Protein AF-A0A967BSB8-F1 (afdb_monomer)

Foldseek 3Di:
DKKWKAAPVQPVVLVVVCVVVLLFQDKDKDAQDWDWDDDPNDIDIDGIIIIDTQAPPVSLVVSVVSCCVRGPDPDIDIDDDDDPDDDPVVVVCRHPVPVPPPD

Solvent-accessible surface area (backbone atoms only — not comparable to full-atom values): 6130 Å² total; per-residue (Å²): 64,38,41,33,55,41,51,60,93,44,50,64,59,54,49,50,52,34,44,79,67,64,33,33,72,49,73,47,77,45,71,85,35,75,49,75,48,78,55,97,92,38,82,47,76,48,71,24,19,40,34,48,35,38,41,39,77,89,30,46,66,64,38,52,53,54,47,59,76,70,45,90,54,97,76,63,56,74,48,79,47,89,77,92,76,74,62,66,71,59,55,49,33,49,68,37,64,81,77,65,79,70,129

Sequence (103 aa):
MVLVTCPEDRSEGIASTLL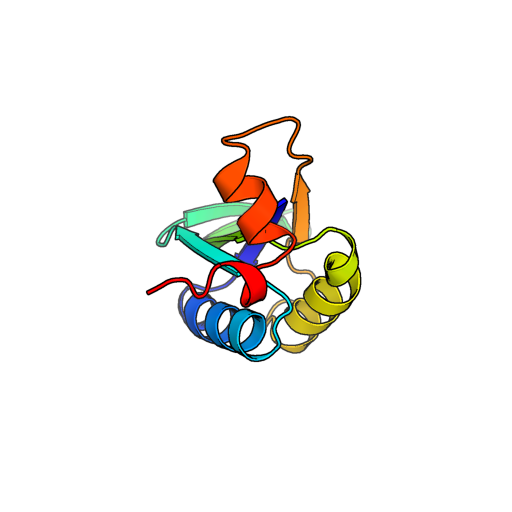ESNLAVCINIISQVKSFYRWQGKVQQDNESLMLIKCPSDNYRALEESVLDMHPYELPEIITVSVAGGLPDYLNWVLHPDKNKSE

Mean predicted aligned error: 3.56 Å

Radius of gyration: 14.95 Å; Cα contacts (8 Å, |Δi|>4): 151; chains: 1; bounding box: 53×22×32 Å

Structure (mmCIF, N/CA/C/O backbone):
data_AF-A0A967BSB8-F1
#
_entry.id   AF-A0A967BSB8-F1
#
loop_
_atom_site.group_PDB
_atom_site.id
_atom_site.type_symbol
_atom_site.label_atom_id
_atom_site.label_alt_id
_atom_site.label_comp_id
_atom_site.label_asym_id
_atom_site.label_entity_id
_atom_site.label_seq_id
_atom_site.pdbx_PDB_ins_code
_atom_site.Cartn_x
_atom_site.Cartn_y
_atom_site.Cartn_z
_atom_site.occupancy
_atom_site.B_iso_or_equiv
_atom_site.auth_seq_id
_atom_site.auth_comp_id
_atom_site.auth_asym_id
_atom_site.auth_atom_id
_atom_site.pdbx_PDB_model_num
ATOM 1 N N . MET A 1 1 ? 0.817 2.281 -8.854 1.00 96.94 1 MET A N 1
ATOM 2 C CA . MET A 1 1 ? 0.988 2.709 -7.447 1.00 96.94 1 MET A CA 1
ATOM 3 C C . MET A 1 1 ? -0.188 2.171 -6.660 1.00 96.94 1 MET A C 1
ATOM 5 O O . MET A 1 1 ? -1.276 2.143 -7.219 1.00 96.94 1 MET A O 1
ATOM 9 N N . VAL A 1 2 ? 0.020 1.740 -5.421 1.00 98.50 2 VAL A N 1
ATOM 10 C CA . VAL A 1 2 ? -1.038 1.245 -4.530 1.00 98.50 2 VAL A CA 1
ATOM 11 C C . VAL A 1 2 ? -1.117 2.164 -3.314 1.00 98.50 2 VAL A C 1
ATOM 13 O O . VAL A 1 2 ? -0.081 2.594 -2.805 1.00 98.50 2 VAL A O 1
ATOM 16 N N . LEU A 1 3 ? -2.330 2.503 -2.894 1.00 98.69 3 LEU A N 1
ATOM 17 C CA . LEU A 1 3 ? -2.623 3.234 -1.668 1.00 98.69 3 LEU A CA 1
ATOM 18 C C . LEU A 1 3 ? -3.237 2.251 -0.676 1.00 98.69 3 LEU A C 1
ATOM 20 O O . LEU A 1 3 ? -4.122 1.485 -1.058 1.00 98.69 3 LEU A O 1
ATOM 24 N N . VAL A 1 4 ? -2.744 2.274 0.559 1.00 98.69 4 VAL A N 1
ATOM 25 C CA . VAL A 1 4 ? -3.275 1.476 1.669 1.00 98.69 4 VAL A CA 1
ATOM 26 C C . VAL A 1 4 ? -3.348 2.358 2.905 1.00 98.69 4 VAL A C 1
ATOM 28 O O . VAL A 1 4 ? -2.340 2.975 3.255 1.00 98.69 4 VAL A O 1
ATOM 31 N N . THR A 1 5 ? -4.499 2.424 3.570 1.00 98.38 5 THR A N 1
ATOM 32 C CA . THR A 1 5 ? -4.574 2.956 4.938 1.00 98.38 5 THR A CA 1
ATOM 33 C C . THR A 1 5 ? -4.493 1.810 5.932 1.00 98.38 5 THR A C 1
ATOM 35 O O . THR A 1 5 ? -4.991 0.720 5.667 1.00 98.38 5 THR A O 1
ATOM 38 N N . CYS A 1 6 ? -3.811 2.035 7.051 1.00 97.88 6 CYS A N 1
ATOM 39 C CA . CYS A 1 6 ? -3.717 1.063 8.135 1.00 97.88 6 CYS A CA 1
ATOM 40 C C . CYS A 1 6 ? -3.495 1.765 9.482 1.00 97.88 6 CYS A C 1
ATOM 42 O O . CYS A 1 6 ? -3.043 2.916 9.500 1.00 97.88 6 CYS A O 1
ATOM 44 N N . PRO A 1 7 ? -3.740 1.092 10.622 1.00 96.94 7 PRO A N 1
ATOM 45 C CA . PRO A 1 7 ? -3.363 1.624 11.927 1.00 96.94 7 PRO A CA 1
ATOM 46 C C . PRO A 1 7 ? -1.877 1.991 11.999 1.00 96.94 7 PRO A C 1
ATOM 48 O O . PRO A 1 7 ? -1.021 1.302 11.437 1.00 96.94 7 PRO A O 1
ATOM 51 N N . GLU A 1 8 ? -1.562 3.077 12.708 1.00 94.75 8 GLU A N 1
ATOM 52 C CA . GLU A 1 8 ? -0.203 3.637 12.752 1.00 94.75 8 GLU A CA 1
ATOM 53 C C . GLU A 1 8 ? 0.849 2.602 13.190 1.00 94.75 8 GLU A C 1
ATOM 55 O O . GLU A 1 8 ? 1.915 2.517 12.577 1.00 94.75 8 GLU A O 1
ATOM 60 N N . ASP A 1 9 ? 0.509 1.752 14.168 1.00 95.56 9 ASP A N 1
ATOM 61 C CA . ASP A 1 9 ? 1.363 0.694 14.728 1.00 95.56 9 ASP A CA 1
ATOM 62 C C . ASP A 1 9 ? 1.633 -0.476 13.763 1.00 95.56 9 ASP A C 1
ATOM 64 O O . ASP A 1 9 ? 2.459 -1.340 14.060 1.00 95.56 9 ASP A O 1
ATOM 68 N N . ARG A 1 10 ? 0.953 -0.525 12.610 1.00 97.06 10 ARG A N 1
ATOM 69 C CA . ARG A 1 10 ? 1.092 -1.598 11.607 1.00 97.06 10 ARG A CA 1
ATOM 70 C C . ARG A 1 10 ? 1.872 -1.202 10.367 1.00 97.06 10 ARG A C 1
ATOM 72 O O . ARG A 1 10 ? 2.473 -2.074 9.741 1.00 97.06 10 ARG A O 1
ATOM 79 N N . SER A 1 11 ? 1.894 0.084 10.030 1.00 97.38 11 SER A N 1
ATOM 80 C CA . SER A 1 11 ? 2.448 0.569 8.760 1.00 97.38 11 SER A CA 1
ATOM 81 C C . SER A 1 11 ? 3.909 0.170 8.513 1.00 97.38 11 SER A C 1
ATOM 83 O O . SER A 1 11 ? 4.245 -0.255 7.408 1.00 97.38 11 SER A O 1
ATOM 85 N N . GLU A 1 12 ? 4.770 0.237 9.533 1.00 97.88 12 GLU A N 1
ATOM 86 C CA . GLU A 1 12 ? 6.188 -0.133 9.406 1.00 97.88 12 GLU A CA 1
ATOM 87 C C . GLU A 1 12 ? 6.384 -1.642 9.215 1.00 97.88 12 GLU A C 1
ATOM 89 O O . GLU A 1 12 ? 7.178 -2.058 8.372 1.00 97.88 12 GLU A O 1
ATOM 94 N N . GLY A 1 13 ? 5.620 -2.465 9.943 1.00 98.19 13 GLY A N 1
ATOM 95 C CA . GLY A 1 13 ? 5.667 -3.923 9.813 1.00 98.19 13 GLY A CA 1
ATOM 96 C C . GLY A 1 13 ? 5.228 -4.383 8.425 1.00 98.19 13 GLY A C 1
ATOM 97 O O . GLY A 1 13 ? 5.950 -5.129 7.767 1.00 98.19 13 GLY A O 1
ATOM 98 N N . ILE A 1 14 ? 4.097 -3.857 7.941 1.00 98.31 14 ILE A N 1
ATOM 99 C CA . ILE A 1 14 ? 3.611 -4.124 6.580 1.00 98.31 14 ILE A CA 1
ATOM 100 C C . ILE A 1 14 ? 4.660 -3.682 5.553 1.00 98.31 14 ILE A C 1
ATOM 102 O O . ILE A 1 14 ? 4.971 -4.432 4.628 1.00 98.31 14 ILE A O 1
ATOM 106 N N . ALA A 1 15 ? 5.250 -2.492 5.717 1.00 98.56 15 ALA A N 1
ATOM 107 C CA . ALA A 1 15 ? 6.264 -1.998 4.793 1.00 98.56 15 ALA A CA 1
ATOM 108 C C . ALA A 1 15 ? 7.499 -2.910 4.734 1.00 98.56 15 ALA A C 1
ATOM 110 O O . ALA A 1 15 ? 7.951 -3.233 3.634 1.00 98.56 15 ALA A O 1
ATOM 111 N N . SER A 1 16 ? 8.010 -3.354 5.889 1.00 98.31 16 SER A N 1
ATOM 112 C CA . SER A 1 16 ? 9.162 -4.264 5.959 1.00 98.31 16 SER A CA 1
ATOM 113 C C . SER A 1 16 ? 8.868 -5.571 5.232 1.00 98.31 16 SER A C 1
ATOM 115 O O . SER A 1 16 ? 9.614 -5.955 4.335 1.00 98.31 16 SER A O 1
ATOM 117 N N . THR A 1 17 ? 7.735 -6.211 5.532 1.00 98.38 17 THR A N 1
ATOM 118 C CA . THR A 1 17 ? 7.370 -7.496 4.923 1.00 98.38 17 THR A CA 1
ATOM 119 C C . THR A 1 17 ? 7.194 -7.395 3.409 1.00 98.38 17 THR A C 1
ATOM 121 O O . THR A 1 17 ? 7.673 -8.266 2.680 1.00 98.38 17 THR A O 1
ATOM 124 N N . LEU A 1 18 ? 6.563 -6.328 2.907 1.00 98.25 18 LEU A N 1
ATOM 125 C CA . LEU A 1 18 ? 6.382 -6.131 1.465 1.00 98.25 18 LEU A CA 1
ATOM 126 C C . LEU A 1 18 ? 7.709 -5.913 0.725 1.00 98.25 18 LEU A C 1
ATOM 128 O O . LEU A 1 18 ? 7.850 -6.368 -0.413 1.00 98.25 18 LEU A O 1
ATOM 132 N N . LEU A 1 19 ? 8.670 -5.225 1.349 1.00 97.75 19 LEU A N 1
ATOM 133 C CA . LEU A 1 19 ? 10.003 -5.007 0.782 1.00 97.75 19 LEU A CA 1
ATOM 134 C C . LEU A 1 19 ? 10.854 -6.284 0.843 1.00 97.75 19 LEU A C 1
ATOM 136 O O . LEU A 1 19 ? 11.423 -6.681 -0.169 1.00 97.75 19 LEU A O 1
ATOM 140 N N . GLU A 1 20 ? 10.894 -6.964 1.990 1.00 97.19 20 GLU A N 1
ATOM 141 C CA . GLU A 1 20 ? 11.630 -8.225 2.181 1.00 97.19 20 GLU A CA 1
ATOM 142 C C . GLU A 1 20 ? 11.127 -9.340 1.254 1.00 97.19 20 GLU A C 1
ATOM 144 O O . GLU A 1 20 ? 11.910 -10.158 0.769 1.00 97.19 20 GLU A O 1
ATOM 149 N N . SER A 1 21 ? 9.826 -9.340 0.954 1.00 96.38 21 SER A N 1
ATOM 150 C CA . SER A 1 21 ? 9.194 -10.297 0.039 1.00 96.38 21 SER A CA 1
ATOM 151 C C . SER A 1 21 ? 9.310 -9.899 -1.439 1.00 96.38 21 SER A C 1
ATOM 153 O O . SER A 1 21 ? 8.765 -10.588 -2.298 1.00 96.38 21 SER A O 1
ATOM 155 N N . ASN A 1 22 ? 10.000 -8.797 -1.761 1.00 95.56 22 ASN A N 1
ATOM 156 C CA . ASN A 1 22 ? 10.123 -8.232 -3.113 1.00 95.56 22 ASN A CA 1
ATOM 157 C C . ASN A 1 22 ? 8.773 -7.933 -3.797 1.00 95.56 22 ASN A C 1
ATOM 159 O O . ASN A 1 22 ? 8.670 -7.922 -5.025 1.00 95.56 22 ASN A O 1
ATOM 163 N N . LEU A 1 23 ? 7.722 -7.682 -3.013 1.00 96.88 23 LEU A N 1
ATOM 164 C CA . LEU A 1 23 ? 6.387 -7.350 -3.520 1.00 96.88 23 LEU A CA 1
ATOM 165 C C . LEU A 1 23 ? 6.273 -5.859 -3.848 1.00 96.88 23 LEU A C 1
ATOM 167 O O . LEU A 1 23 ? 5.575 -5.479 -4.788 1.00 96.88 23 LEU A O 1
ATOM 171 N N . ALA A 1 24 ? 7.012 -5.022 -3.122 1.00 97.81 24 ALA A N 1
ATOM 172 C CA . ALA A 1 24 ? 7.156 -3.594 -3.367 1.00 97.81 24 ALA A CA 1
ATOM 173 C C . ALA A 1 24 ? 8.630 -3.206 -3.542 1.00 97.81 24 ALA A C 1
ATOM 175 O O . ALA A 1 24 ? 9.531 -3.922 -3.120 1.00 97.81 24 ALA A O 1
ATOM 176 N N . VAL A 1 25 ? 8.863 -2.040 -4.146 1.00 96.94 25 VAL A N 1
ATOM 177 C CA . VAL A 1 25 ? 10.208 -1.481 -4.370 1.00 96.94 25 VAL A CA 1
ATOM 178 C C . VAL A 1 25 ? 10.455 -0.240 -3.515 1.00 96.94 25 VAL A C 1
ATOM 180 O O . VAL A 1 25 ? 11.564 0.003 -3.052 1.00 96.94 25 VAL A O 1
ATOM 183 N N . CYS A 1 26 ? 9.417 0.564 -3.289 1.00 97.75 26 CYS A N 1
ATOM 184 C CA . CYS A 1 26 ? 9.494 1.761 -2.460 1.00 97.75 26 CYS A CA 1
ATOM 185 C C . CYS A 1 26 ? 8.141 2.024 -1.803 1.00 97.75 26 CYS A C 1
ATOM 187 O O . CYS A 1 26 ? 7.099 1.930 -2.456 1.00 97.75 26 CYS A O 1
ATOM 189 N N . ILE A 1 27 ? 8.151 2.392 -0.524 1.00 98.62 27 ILE A N 1
ATOM 190 C CA . ILE A 1 27 ? 6.950 2.699 0.250 1.00 98.62 27 ILE A CA 1
ATOM 191 C C . ILE A 1 27 ? 7.190 4.016 0.980 1.00 98.62 27 ILE A C 1
ATOM 193 O O . ILE A 1 27 ? 8.192 4.163 1.672 1.00 98.62 27 ILE A O 1
ATOM 197 N N . ASN A 1 28 ? 6.27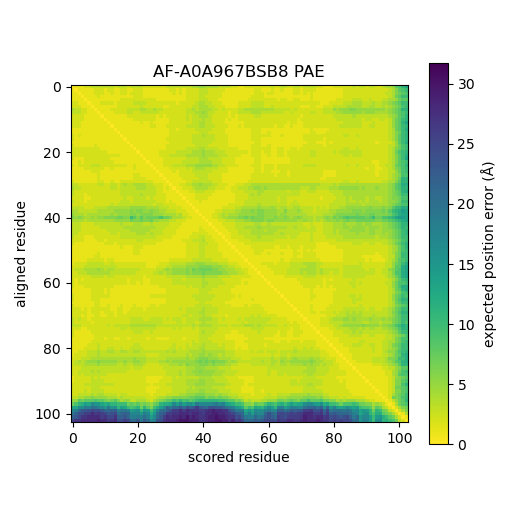0 4.969 0.826 1.00 98.69 28 ASN A N 1
ATOM 198 C CA . ASN A 1 28 ? 6.236 6.147 1.694 1.00 98.69 28 ASN A CA 1
ATOM 199 C C . ASN A 1 28 ? 5.116 5.951 2.708 1.00 98.69 28 ASN A C 1
ATOM 201 O O . ASN A 1 28 ? 4.011 5.590 2.304 1.00 98.69 28 ASN A O 1
ATOM 205 N N . ILE A 1 29 ? 5.383 6.244 3.975 1.00 98.56 29 ILE A N 1
ATOM 206 C CA . ILE A 1 29 ? 4.377 6.257 5.036 1.00 98.56 29 ILE A CA 1
ATOM 207 C C . ILE A 1 29 ? 4.106 7.718 5.393 1.00 98.56 29 ILE A C 1
ATOM 209 O O . ILE A 1 29 ? 5.020 8.453 5.764 1.00 98.56 29 ILE A O 1
ATOM 213 N N . ILE A 1 30 ? 2.854 8.142 5.247 1.00 98.25 30 ILE A N 1
ATOM 214 C CA . ILE A 1 30 ? 2.355 9.417 5.758 1.00 98.25 30 ILE A CA 1
ATOM 215 C C . ILE A 1 30 ? 1.624 9.091 7.057 1.00 98.25 30 ILE A C 1
ATOM 217 O O . ILE A 1 30 ? 0.544 8.506 7.024 1.00 98.25 30 ILE A O 1
ATOM 221 N N . SER A 1 31 ? 2.242 9.418 8.187 1.00 96.06 31 SER A N 1
ATOM 222 C CA . SER A 1 31 ? 1.681 9.180 9.519 1.00 96.06 31 SER A CA 1
ATOM 223 C C . SER A 1 31 ? 0.648 10.243 9.908 1.00 96.06 31 SER A C 1
ATOM 225 O O . SER A 1 31 ? 0.576 11.307 9.286 1.00 96.06 31 SER A O 1
ATOM 227 N N . GLN A 1 32 ? -0.127 9.971 10.964 1.00 95.31 32 GLN A N 1
ATOM 228 C CA . GLN A 1 32 ? -1.087 10.912 11.558 1.00 95.31 32 GLN A CA 1
ATOM 229 C C . GLN A 1 32 ? -2.200 11.362 10.600 1.00 95.31 32 GLN A C 1
ATOM 231 O O . GLN A 1 32 ? -2.682 12.499 10.659 1.00 95.31 32 GLN A O 1
ATOM 236 N N . VAL A 1 33 ? -2.634 10.465 9.716 1.00 97.38 33 VAL A N 1
ATOM 237 C CA . VAL A 1 33 ? -3.811 10.669 8.872 1.00 97.38 33 VAL A CA 1
ATOM 238 C C . VAL A 1 33 ? -5.065 10.481 9.720 1.00 97.38 33 VAL A C 1
ATOM 240 O O . VAL A 1 33 ? -5.139 9.595 10.565 1.00 97.38 33 VAL A O 1
AT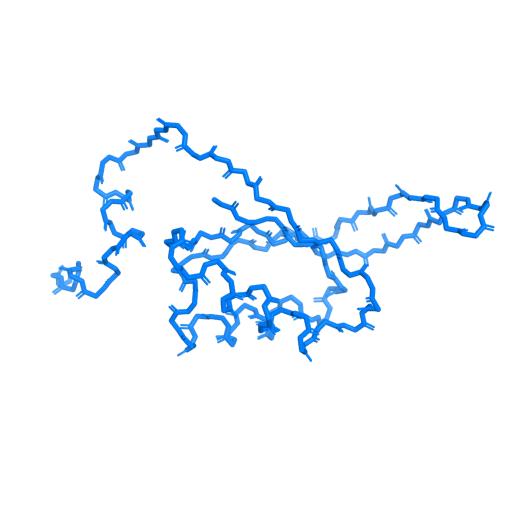OM 243 N N . LYS A 1 34 ? -6.074 11.326 9.495 1.00 97.50 34 LYS A N 1
ATOM 244 C CA . LYS A 1 34 ? -7.413 11.137 10.060 1.00 97.50 34 LYS A CA 1
ATOM 245 C C . LYS A 1 34 ? -8.370 10.711 8.967 1.00 97.50 34 LYS A C 1
ATOM 247 O O . LYS A 1 34 ? -8.646 11.497 8.059 1.00 97.50 34 LYS A O 1
ATOM 252 N N . SER A 1 35 ? -8.917 9.517 9.108 1.00 97.31 35 SER A N 1
ATOM 253 C CA . SER A 1 35 ? -9.884 8.963 8.171 1.00 97.31 35 SER A CA 1
ATOM 254 C C . SER A 1 35 ? -11.292 9.161 8.701 1.00 97.31 35 SER A C 1
ATOM 256 O O . SER A 1 35 ? -11.596 8.802 9.834 1.00 97.31 35 SER A O 1
ATOM 258 N N . PHE A 1 36 ? -12.161 9.742 7.873 1.00 97.94 36 PHE A N 1
ATOM 259 C CA . PHE A 1 36 ? -13.583 9.912 8.160 1.00 97.94 36 PHE A CA 1
ATOM 260 C C . PHE A 1 36 ? -14.384 9.105 7.148 1.00 97.94 36 PHE A C 1
ATOM 262 O O . PHE A 1 36 ? -14.286 9.341 5.945 1.00 97.94 36 PHE A O 1
ATOM 269 N N . TYR A 1 37 ? -15.204 8.174 7.623 1.00 95.62 37 TYR A N 1
ATOM 270 C CA . TYR A 1 37 ? -15.957 7.270 6.755 1.00 95.62 37 TYR A CA 1
ATOM 271 C C . TYR A 1 37 ? -17.306 6.903 7.374 1.00 95.62 37 TYR A C 1
ATOM 273 O O . TYR A 1 37 ? -17.596 7.238 8.523 1.00 95.62 37 TYR A O 1
ATOM 281 N N . ARG A 1 38 ? -18.181 6.252 6.600 1.00 96.75 38 ARG A N 1
ATOM 282 C CA . ARG A 1 38 ? -19.476 5.770 7.093 1.00 96.75 38 ARG A CA 1
ATOM 283 C C . ARG A 1 38 ? -19.432 4.263 7.282 1.00 96.75 38 ARG A C 1
ATOM 285 O O . ARG A 1 38 ? -19.263 3.531 6.316 1.00 96.75 38 ARG A O 1
ATOM 292 N N . TRP A 1 39 ? -19.697 3.813 8.502 1.00 94.12 39 TRP A N 1
ATOM 293 C CA . TRP A 1 39 ? -19.800 2.396 8.833 1.00 94.12 39 TRP A CA 1
ATOM 294 C C . TRP A 1 39 ? -21.036 2.142 9.686 1.00 94.12 39 TRP A C 1
ATOM 296 O O . TRP A 1 39 ? -21.318 2.890 10.625 1.00 94.12 39 TRP A O 1
ATOM 306 N N . GLN A 1 40 ? -21.816 1.121 9.318 1.00 93.62 40 GLN A N 1
ATOM 307 C CA . GLN A 1 40 ? -23.074 0.762 9.991 1.00 93.62 40 GLN A CA 1
ATOM 308 C C . GLN A 1 40 ? -24.009 1.971 10.213 1.00 93.62 40 GLN A C 1
ATOM 310 O O . GLN A 1 40 ? -24.590 2.173 11.278 1.00 93.62 40 GLN A O 1
ATOM 315 N N . GLY A 1 41 ? -24.114 2.829 9.193 1.00 96.56 41 GLY A N 1
ATOM 316 C CA . GLY A 1 41 ? -24.974 4.015 9.199 1.00 96.56 41 GLY A CA 1
ATOM 317 C C . GLY A 1 41 ? -24.426 5.234 9.952 1.00 96.56 41 GLY A C 1
ATOM 318 O O . GLY A 1 41 ? -24.981 6.322 9.790 1.00 96.56 41 GLY A O 1
ATOM 319 N N . LYS A 1 42 ? -23.323 5.112 10.699 1.00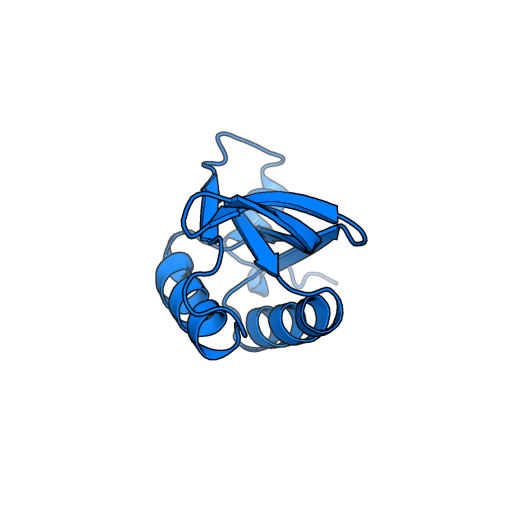 97.25 42 LYS A N 1
ATOM 320 C CA . LYS A 1 42 ? -22.720 6.206 11.479 1.00 97.25 42 LYS A CA 1
ATOM 321 C C . LYS A 1 42 ? -21.446 6.729 10.824 1.00 97.25 42 LYS A C 1
ATOM 323 O O . LYS A 1 42 ? -20.770 5.992 10.114 1.00 97.25 42 LYS A O 1
ATOM 328 N N . VAL A 1 43 ? -21.140 8.003 11.061 1.00 97.81 43 VAL A N 1
ATOM 329 C CA . VAL A 1 43 ? -19.829 8.572 10.721 1.00 97.81 43 VAL A CA 1
ATOM 330 C C . VAL A 1 43 ? -18.829 8.095 11.770 1.00 97.81 43 VAL A C 1
ATOM 332 O O . VAL A 1 43 ? -19.092 8.236 12.963 1.00 97.81 43 VAL A O 1
ATOM 335 N N . GLN A 1 44 ? -17.729 7.518 11.307 1.00 96.94 44 GLN A N 1
ATOM 336 C CA . GLN A 1 44 ? -16.587 7.089 12.105 1.00 96.94 44 GLN A CA 1
ATOM 337 C C . GLN A 1 44 ? -15.405 8.021 11.859 1.00 96.94 44 GLN A C 1
ATOM 339 O O . GLN A 1 44 ? -15.360 8.730 10.847 1.00 96.94 44 GLN A O 1
ATOM 344 N N . GLN A 1 45 ? -14.465 8.005 12.796 1.00 97.38 45 GLN A N 1
ATOM 345 C CA . GLN A 1 45 ? -13.204 8.715 12.688 1.00 97.38 45 GLN A CA 1
ATOM 346 C C . GLN A 1 45 ? -12.101 7.874 13.327 1.00 97.38 45 GLN A C 1
ATOM 348 O O . GLN A 1 45 ? -12.170 7.629 14.530 1.00 97.38 45 GLN A O 1
ATOM 353 N N . ASP A 1 46 ? -11.068 7.548 12.555 1.00 96.44 46 ASP A N 1
ATOM 354 C CA . ASP A 1 46 ? -9.893 6.811 13.028 1.00 96.44 46 ASP A CA 1
ATOM 355 C C . ASP A 1 46 ? -8.597 7.573 12.717 1.00 96.44 46 ASP A C 1
ATOM 357 O O . ASP A 1 46 ? -8.549 8.391 11.792 1.00 96.44 46 ASP A O 1
ATOM 361 N N . ASN A 1 47 ? -7.559 7.337 13.527 1.00 96.94 47 ASN A N 1
ATOM 362 C CA . ASN A 1 47 ? -6.197 7.787 13.230 1.00 96.94 47 ASN A CA 1
ATOM 363 C C . ASN A 1 47 ? -5.445 6.636 12.554 1.00 96.94 47 ASN A C 1
ATOM 365 O O . ASN A 1 47 ? -5.436 5.517 13.067 1.00 96.94 47 ASN A O 1
ATOM 369 N N . GLU A 1 48 ? -4.816 6.924 11.424 1.00 97.75 48 GLU A N 1
ATOM 370 C CA . GLU A 1 48 ? -4.202 5.942 10.540 1.00 97.75 48 GLU A CA 1
ATOM 371 C C . GLU A 1 48 ? -2.890 6.470 9.948 1.00 97.75 48 GLU A C 1
ATOM 373 O O . GLU A 1 48 ? -2.547 7.652 10.033 1.00 97.75 48 GLU A O 1
ATOM 378 N N . SER A 1 49 ? -2.179 5.576 9.275 1.00 98.31 49 SER A N 1
ATOM 379 C CA . SER A 1 49 ? -1.114 5.892 8.336 1.00 98.31 49 SER A CA 1
ATOM 380 C C . SER A 1 49 ? -1.593 5.629 6.910 1.00 98.31 49 SER A C 1
ATOM 382 O O . SER A 1 49 ? -2.207 4.596 6.644 1.00 98.31 49 SER A O 1
ATOM 384 N N . LEU A 1 50 ? -1.243 6.511 5.972 1.00 98.62 50 LEU A N 1
ATOM 385 C CA . LEU A 1 50 ? -1.402 6.270 4.535 1.00 98.62 50 LEU A CA 1
ATOM 386 C C . LEU A 1 50 ? -0.080 5.783 3.937 1.00 98.62 50 LEU A C 1
ATOM 388 O O . LEU A 1 50 ? 0.939 6.475 3.986 1.00 98.62 50 LEU A O 1
ATOM 392 N N . MET A 1 51 ? -0.109 4.610 3.319 1.00 98.75 51 MET A N 1
ATOM 393 C CA . MET A 1 51 ? 1.019 4.006 2.623 1.00 98.75 51 MET A CA 1
ATOM 394 C C . MET A 1 51 ? 0.903 4.250 1.117 1.00 98.75 51 MET A C 1
ATOM 396 O O . MET A 1 51 ? -0.090 3.893 0.488 1.00 98.75 51 MET A O 1
ATOM 400 N N . LEU A 1 52 ? 1.947 4.831 0.521 1.00 98.75 52 LEU A N 1
ATOM 401 C CA . LEU A 1 52 ? 2.083 5.020 -0.926 1.00 98.75 52 LEU A CA 1
ATOM 402 C C . LEU A 1 52 ? 3.087 4.009 -1.475 1.00 98.75 52 LEU A C 1
ATOM 404 O O . LEU A 1 52 ? 4.299 4.268 -1.470 1.00 98.75 52 LEU A O 1
ATOM 408 N N . ILE A 1 53 ? 2.588 2.883 -1.969 1.00 98.69 53 ILE A N 1
ATOM 409 C CA . ILE A 1 53 ? 3.393 1.724 -2.346 1.00 98.69 53 ILE A CA 1
ATOM 410 C C . ILE A 1 53 ? 3.671 1.728 -3.857 1.00 98.69 53 ILE A C 1
ATOM 412 O O . ILE A 1 53 ? 2.769 1.838 -4.695 1.00 98.69 53 ILE A O 1
ATOM 416 N N . LYS A 1 54 ? 4.952 1.632 -4.224 1.00 98.25 54 LYS A N 1
ATOM 417 C CA . LYS A 1 54 ? 5.429 1.545 -5.606 1.00 98.25 54 LYS A CA 1
ATOM 418 C C . LYS A 1 54 ? 5.874 0.111 -5.835 1.00 98.25 54 LYS A C 1
ATOM 420 O O . LYS A 1 54 ? 6.826 -0.354 -5.212 1.00 98.25 54 LYS A O 1
ATOM 425 N N . CYS A 1 55 ? 5.173 -0.565 -6.728 1.00 95.94 55 CYS A N 1
ATOM 426 C CA . CYS A 1 55 ? 5.437 -1.935 -7.132 1.00 95.94 55 CYS A CA 1
ATOM 427 C C . CYS A 1 55 ? 5.246 -2.063 -8.653 1.00 95.94 55 CYS A C 1
ATOM 429 O O . CYS A 1 55 ? 4.479 -1.279 -9.236 1.00 95.94 55 CYS A O 1
ATOM 431 N N . PRO A 1 56 ? 5.899 -3.046 -9.296 1.00 93.62 56 PRO A N 1
ATOM 432 C CA . PRO A 1 56 ? 5.500 -3.518 -10.615 1.00 93.62 56 PRO A CA 1
ATOM 433 C C . PRO A 1 56 ? 4.024 -3.931 -10.625 1.00 93.62 56 PRO A C 1
ATOM 435 O O . PRO A 1 56 ? 3.502 -4.421 -9.622 1.00 93.62 56 PRO A O 1
ATOM 438 N N . SER A 1 57 ? 3.353 -3.761 -11.765 1.00 92.38 57 SER A N 1
ATOM 439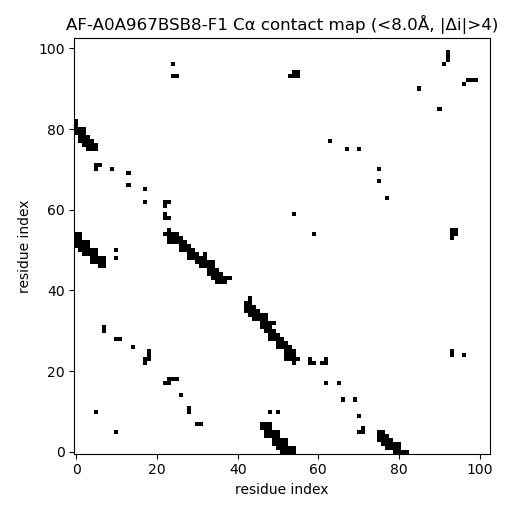 C CA . SER A 1 57 ? 1.960 -4.200 -11.947 1.00 92.38 57 SER A CA 1
ATOM 440 C C . SER A 1 57 ? 1.786 -5.691 -11.677 1.00 92.38 57 SER A C 1
ATOM 442 O O . SER A 1 57 ? 0.798 -6.097 -11.073 1.00 92.38 57 SER A O 1
ATOM 444 N N . ASP A 1 58 ? 2.773 -6.488 -12.079 1.00 94.31 58 ASP A N 1
ATOM 445 C CA . ASP A 1 58 ? 2.720 -7.948 -12.023 1.00 94.31 58 ASP A CA 1
ATOM 446 C C . ASP A 1 58 ? 2.763 -8.468 -10.577 1.00 94.31 58 ASP A C 1
ATOM 448 O O . ASP A 1 58 ? 2.277 -9.560 -10.292 1.00 94.31 58 ASP A O 1
ATOM 452 N N . ASN A 1 59 ? 3.256 -7.646 -9.643 1.00 95.56 59 ASN A N 1
ATOM 453 C CA . ASN A 1 59 ? 3.316 -7.966 -8.218 1.00 95.56 59 ASN A CA 1
ATOM 454 C C . ASN A 1 59 ? 2.028 -7.603 -7.469 1.00 95.56 59 ASN A C 1
ATOM 456 O O . ASN A 1 59 ? 1.889 -7.983 -6.308 1.00 95.56 59 ASN A O 1
ATOM 460 N N . TYR A 1 60 ? 1.093 -6.873 -8.095 1.00 96.81 60 TYR A N 1
ATOM 461 C CA . TYR A 1 60 ? -0.069 -6.313 -7.400 1.00 96.81 60 TYR A CA 1
ATOM 462 C C . TYR A 1 60 ? -0.870 -7.373 -6.644 1.00 96.81 60 TYR A C 1
ATOM 464 O O . TYR A 1 60 ? -1.174 -7.180 -5.474 1.00 96.81 60 TYR A O 1
ATOM 472 N N . ARG A 1 61 ? -1.176 -8.503 -7.286 1.00 98.00 61 ARG A N 1
ATOM 473 C CA . ARG A 1 61 ? -2.008 -9.542 -6.671 1.00 98.00 61 ARG A CA 1
ATOM 474 C C . ARG A 1 61 ? -1.364 -10.135 -5.416 1.00 98.00 61 ARG A C 1
ATOM 476 O O . ARG A 1 61 ? -2.020 -10.258 -4.394 1.00 98.00 61 ARG A O 1
ATOM 483 N N . ALA A 1 62 ? -0.076 -10.463 -5.487 1.00 98.19 62 ALA A N 1
ATOM 484 C CA . ALA A 1 62 ? 0.650 -11.004 -4.341 1.00 98.19 62 ALA A CA 1
ATOM 485 C C . ALA A 1 62 ? 0.822 -9.953 -3.228 1.00 98.19 62 ALA A C 1
ATOM 487 O O . ALA A 1 62 ? 0.764 -10.284 -2.048 1.00 98.19 62 ALA A O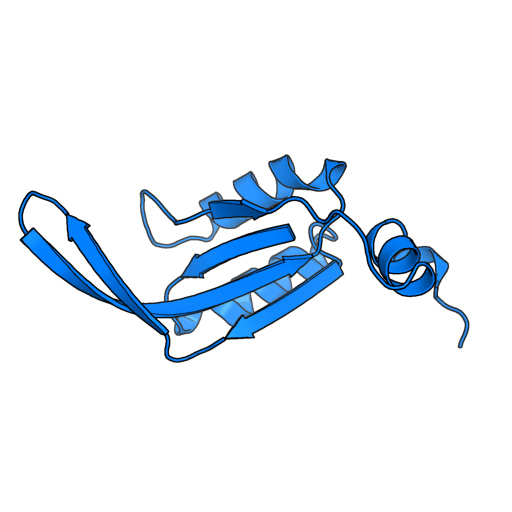 1
ATOM 488 N N . LEU A 1 63 ? 0.992 -8.678 -3.596 1.00 98.38 63 LEU A N 1
ATOM 489 C CA . LEU A 1 63 ? 1.000 -7.562 -2.653 1.00 98.38 63 LEU A CA 1
ATOM 490 C C . LEU A 1 63 ? -0.350 -7.415 -1.944 1.00 98.38 63 LEU A C 1
ATOM 492 O O . LEU A 1 63 ? -0.367 -7.281 -0.728 1.00 98.38 63 LEU A O 1
ATOM 496 N N . GLU A 1 64 ? -1.460 -7.446 -2.682 1.00 98.56 64 GLU A N 1
ATOM 497 C CA . GLU A 1 64 ? -2.819 -7.362 -2.135 1.00 98.56 64 GLU A CA 1
ATOM 498 C C . GLU A 1 64 ? -3.083 -8.497 -1.140 1.00 98.56 64 GLU A C 1
ATOM 500 O O . GLU A 1 64 ? -3.467 -8.227 -0.006 1.00 98.56 64 GLU A O 1
ATOM 505 N N . GLU A 1 65 ? -2.794 -9.743 -1.528 1.00 98.38 65 GLU A N 1
ATOM 506 C CA . GLU A 1 65 ? -2.922 -10.922 -0.660 1.00 98.38 65 GLU A CA 1
ATOM 507 C C . GLU A 1 65 ? -2.061 -10.774 0.612 1.00 98.38 65 GLU A C 1
ATOM 509 O O . GLU A 1 65 ? -2.556 -10.949 1.723 1.00 98.38 65 GLU A O 1
ATOM 514 N N . SER A 1 66 ? -0.804 -10.338 0.477 1.00 98.19 66 SER A N 1
ATOM 515 C CA . SER A 1 66 ? 0.092 -10.127 1.621 1.00 98.19 66 SER A CA 1
ATOM 516 C C . SER A 1 66 ? -0.377 -9.007 2.556 1.00 98.19 66 SER A C 1
ATOM 518 O O . SER A 1 66 ? -0.261 -9.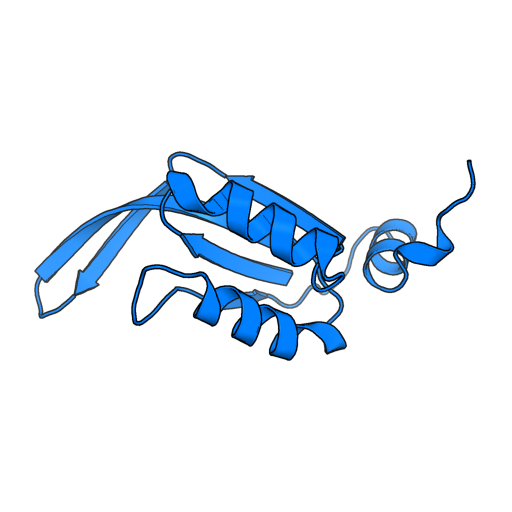139 3.776 1.00 98.19 66 SER A O 1
ATOM 520 N N . VAL A 1 67 ? -0.917 -7.909 2.016 1.00 98.25 67 VAL A N 1
ATOM 521 C CA . VAL A 1 67 ? -1.508 -6.844 2.836 1.00 98.25 67 VAL A CA 1
ATOM 522 C C . VAL A 1 67 ? -2.722 -7.386 3.581 1.00 98.25 67 VAL A C 1
ATOM 524 O O . VAL A 1 67 ? -2.787 -7.192 4.790 1.00 98.25 67 VAL A O 1
ATOM 527 N N . LEU A 1 68 ? -3.638 -8.092 2.910 1.00 98.31 68 LEU A N 1
ATOM 528 C CA . LEU A 1 68 ? -4.833 -8.673 3.535 1.00 98.31 68 LEU A CA 1
ATOM 529 C C . LEU A 1 68 ? -4.488 -9.608 4.702 1.00 98.31 68 LEU A C 1
ATOM 531 O O . LEU A 1 68 ? -5.118 -9.514 5.751 1.00 98.31 68 LEU A O 1
ATOM 535 N N . ASP A 1 69 ? -3.460 -10.446 4.555 1.00 97.94 69 ASP A N 1
ATOM 536 C CA . ASP A 1 69 ? -3.027 -11.380 5.602 1.00 97.94 69 ASP A CA 1
ATOM 537 C C . ASP A 1 69 ? -2.478 -10.676 6.856 1.00 97.94 69 ASP A C 1
ATOM 539 O O . ASP A 1 69 ? -2.589 -11.190 7.972 1.00 97.94 69 ASP A O 1
ATOM 543 N N . MET A 1 70 ? -1.870 -9.498 6.691 1.00 97.50 70 MET A N 1
ATOM 544 C CA . MET A 1 70 ? -1.290 -8.722 7.792 1.00 97.50 70 MET A CA 1
ATOM 545 C C . MET A 1 70 ? -2.241 -7.666 8.364 1.00 97.50 70 MET A C 1
ATOM 547 O O . MET A 1 70 ? -2.015 -7.172 9.475 1.00 97.50 70 MET A O 1
ATOM 551 N N . HIS A 1 71 ? -3.258 -7.261 7.601 1.00 97.56 71 HIS A N 1
ATOM 552 C CA . HIS A 1 71 ? -4.075 -6.109 7.941 1.00 97.56 71 HIS A CA 1
ATOM 553 C C . HIS A 1 71 ? -5.062 -6.429 9.076 1.00 97.56 71 HIS A C 1
ATOM 555 O O . HIS A 1 71 ? -5.775 -7.428 9.015 1.00 9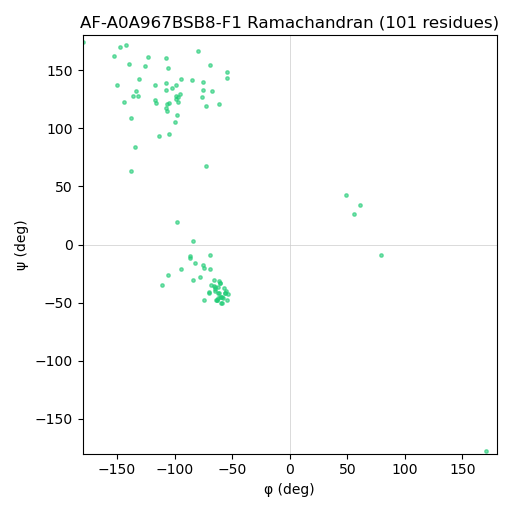7.56 71 HIS A O 1
ATOM 561 N N . PRO A 1 72 ? -5.176 -5.579 10.114 1.00 95.50 72 PRO A N 1
ATOM 562 C CA . PRO A 1 72 ? -6.063 -5.857 11.247 1.00 95.50 72 PRO A CA 1
ATOM 563 C C . PRO A 1 72 ? -7.554 -5.668 10.934 1.00 95.50 72 PRO A C 1
ATOM 565 O O . PRO A 1 72 ? -8.406 -6.150 11.679 1.00 95.50 72 PRO A O 1
ATOM 568 N N . TYR A 1 73 ? -7.883 -4.916 9.884 1.00 95.31 73 TYR A N 1
ATOM 569 C CA . TYR A 1 73 ? -9.269 -4.690 9.468 1.00 95.31 73 TYR A CA 1
ATOM 570 C C . TYR A 1 73 ? -9.768 -5.813 8.568 1.00 95.31 73 TYR A C 1
ATOM 572 O O . TYR A 1 73 ? -9.054 -6.250 7.677 1.00 95.31 73 TYR A O 1
ATOM 580 N N . GLU A 1 74 ? -11.034 -6.189 8.747 1.00 92.00 74 GLU A N 1
ATOM 581 C CA . GLU A 1 74 ? -11.736 -7.139 7.873 1.00 92.00 74 GLU A CA 1
ATOM 582 C C . GLU A 1 74 ? -11.834 -6.634 6.423 1.00 92.00 74 GLU A C 1
ATOM 584 O O . GLU A 1 74 ? -11.821 -7.423 5.483 1.00 92.00 74 GLU A O 1
ATOM 589 N N . LEU A 1 75 ? -11.917 -5.312 6.245 1.00 94.94 75 LEU A N 1
ATOM 590 C CA . LEU A 1 75 ? -12.000 -4.658 4.943 1.00 94.94 75 LEU A CA 1
ATOM 591 C C . LEU A 1 75 ? -11.035 -3.458 4.896 1.00 94.94 75 LEU A C 1
ATOM 593 O O . LEU A 1 75 ? -11.457 -2.338 5.191 1.00 94.94 75 LEU A O 1
ATOM 597 N N . PRO A 1 76 ? -9.742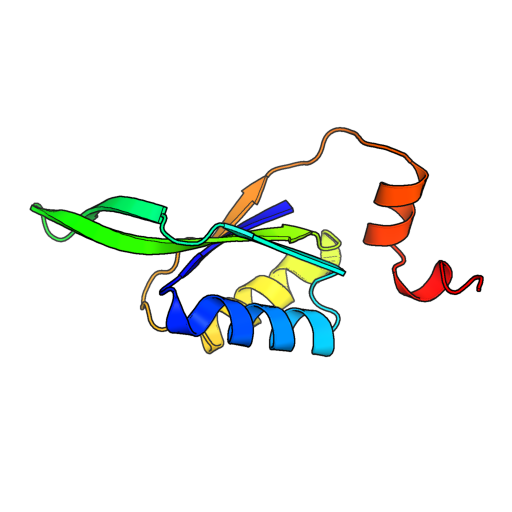 -3.671 4.587 1.00 97.19 76 PRO A N 1
ATOM 598 C CA . PRO A 1 76 ? -8.791 -2.577 4.408 1.00 97.19 76 PRO A CA 1
ATOM 599 C C . PRO A 1 76 ? -9.063 -1.759 3.146 1.00 97.19 76 PRO A C 1
ATOM 601 O O . PRO A 1 76 ? -9.573 -2.273 2.149 1.00 97.19 76 PRO A O 1
ATOM 604 N N . GLU A 1 77 ? -8.634 -0.497 3.153 1.00 98.12 77 GLU A N 1
ATOM 605 C CA . GLU A 1 77 ? -8.464 0.255 1.913 1.00 98.12 77 GLU A CA 1
ATOM 606 C C . GLU A 1 77 ? -7.233 -0.277 1.169 1.00 98.12 77 GLU A C 1
ATOM 608 O O . GLU A 1 77 ? -6.118 -0.203 1.676 1.00 98.12 77 GLU A O 1
ATOM 613 N N . ILE A 1 78 ? -7.430 -0.784 -0.049 1.00 98.44 78 ILE A N 1
ATOM 614 C CA . ILE A 1 78 ? -6.358 -1.100 -0.999 1.00 98.44 78 ILE A CA 1
ATOM 615 C C . ILE A 1 78 ? -6.828 -0.620 -2.371 1.00 98.44 78 ILE A C 1
ATOM 617 O O . ILE A 1 78 ? -7.750 -1.191 -2.953 1.00 98.44 78 ILE A O 1
ATOM 621 N N . ILE A 1 79 ? -6.234 0.454 -2.892 1.00 98.06 79 ILE A N 1
ATOM 622 C CA . ILE A 1 79 ? -6.624 1.022 -4.192 1.00 98.06 79 ILE A CA 1
ATOM 623 C C . ILE A 1 79 ? -5.415 1.265 -5.087 1.00 98.06 79 ILE A C 1
ATOM 625 O O . ILE A 1 79 ? -4.352 1.698 -4.645 1.00 98.06 79 ILE A O 1
ATOM 629 N N . THR A 1 80 ? -5.574 1.022 -6.386 1.00 97.62 80 THR A N 1
ATOM 630 C CA . THR A 1 80 ? -4.514 1.256 -7.371 1.00 97.62 80 THR A CA 1
ATOM 631 C C . THR A 1 80 ? -4.697 2.580 -8.096 1.00 97.62 80 THR A C 1
ATOM 633 O O . THR A 1 80 ? -5.784 2.888 -8.581 1.00 97.62 80 THR A O 1
ATOM 636 N N . VAL A 1 81 ? -3.602 3.314 -8.272 1.00 97.06 81 VAL A N 1
ATOM 637 C CA . VAL A 1 81 ? -3.526 4.514 -9.110 1.00 97.06 81 VAL A CA 1
ATOM 638 C C . VAL A 1 81 ? -2.541 4.271 -10.253 1.00 97.06 81 VAL A C 1
ATOM 640 O O . VAL A 1 81 ? -1.372 3.918 -10.028 1.00 97.06 81 VAL A O 1
ATOM 643 N N . SER A 1 82 ? -3.015 4.462 -11.488 1.00 94.88 82 SER A N 1
ATOM 644 C CA . SER A 1 82 ? -2.203 4.359 -12.703 1.00 94.88 82 SER A CA 1
ATOM 645 C C . SER A 1 82 ? -1.179 5.491 -12.770 1.00 94.88 82 SER A C 1
ATOM 647 O O . SER A 1 82 ? -1.511 6.662 -12.593 1.00 94.88 82 SER A O 1
ATOM 649 N N . VAL A 1 83 ? 0.073 5.143 -13.060 1.00 95.06 83 VAL A N 1
ATOM 650 C CA . VAL A 1 83 ? 1.158 6.111 -13.254 1.00 95.06 83 VAL A CA 1
ATOM 651 C C . VAL A 1 83 ? 1.330 6.326 -14.755 1.00 95.06 83 VAL A C 1
ATOM 653 O O . VAL A 1 83 ? 1.746 5.413 -15.459 1.00 95.06 83 VAL A O 1
ATOM 656 N N . ALA A 1 84 ? 0.983 7.518 -15.249 1.00 95.12 84 ALA A N 1
ATOM 657 C CA . ALA A 1 84 ? 1.036 7.842 -16.681 1.00 95.12 84 ALA A CA 1
ATOM 658 C C . ALA A 1 84 ? 2.437 8.251 -17.177 1.00 95.12 84 ALA A C 1
ATOM 660 O O . ALA A 1 84 ? 2.686 8.278 -18.379 1.00 95.12 84 ALA A O 1
ATOM 661 N N . GLY A 1 85 ? 3.350 8.591 -16.267 1.00 94.50 85 GLY A N 1
ATOM 662 C CA . GLY A 1 85 ? 4.704 9.026 -16.591 1.00 94.50 85 GLY A CA 1
ATOM 663 C C . GLY A 1 85 ? 5.521 9.338 -15.339 1.00 94.50 85 GLY A C 1
ATOM 664 O O . GLY A 1 85 ? 5.006 9.306 -14.221 1.00 94.50 85 GLY A O 1
ATOM 665 N N . GLY A 1 86 ? 6.805 9.624 -15.532 1.00 96.38 86 GLY A N 1
ATOM 666 C CA . GLY A 1 86 ? 7.776 9.878 -14.470 1.00 96.38 86 GLY A CA 1
ATOM 667 C C . GLY A 1 86 ? 9.193 9.949 -15.035 1.00 96.38 86 GLY A C 1
ATOM 668 O O . GLY A 1 86 ? 9.384 9.832 -16.245 1.00 96.38 86 GLY A O 1
ATOM 669 N N . LEU A 1 87 ? 10.189 10.134 -14.166 1.00 97.75 87 LEU A N 1
ATOM 670 C CA . LEU A 1 87 ? 11.595 10.059 -14.566 1.00 97.75 87 LEU A CA 1
ATOM 671 C C . LEU A 1 87 ? 11.895 8.640 -15.096 1.00 97.75 87 LEU A C 1
ATOM 673 O O . LEU A 1 87 ? 11.716 7.692 -14.325 1.00 97.75 87 LEU A O 1
ATOM 677 N N . PRO A 1 88 ? 12.350 8.467 -16.356 1.00 96.25 88 PRO A N 1
ATOM 678 C CA . PRO A 1 88 ? 12.537 7.142 -16.952 1.00 96.25 88 PRO A CA 1
ATOM 679 C C . PRO A 1 88 ? 13.410 6.206 -16.113 1.00 96.25 88 PRO A C 1
ATOM 681 O O . PRO A 1 88 ? 13.023 5.062 -15.891 1.00 96.25 88 PRO A O 1
ATOM 684 N N . ASP A 1 89 ? 14.517 6.707 -15.562 1.00 95.88 89 ASP A N 1
ATOM 685 C CA . ASP A 1 89 ? 15.435 5.900 -14.749 1.00 95.88 89 ASP A CA 1
ATOM 686 C C . ASP A 1 89 ? 14.787 5.401 -13.450 1.00 95.88 89 ASP A C 1
ATOM 688 O O . ASP A 1 89 ? 15.000 4.259 -13.043 1.00 95.88 89 ASP A O 1
ATOM 692 N N . TYR A 1 90 ? 13.933 6.220 -12.826 1.00 95.81 90 TYR A N 1
ATOM 693 C CA . TYR A 1 90 ? 13.187 5.824 -11.631 1.00 95.81 90 TYR A CA 1
ATOM 694 C C . TYR A 1 90 ? 12.114 4.783 -11.957 1.00 95.81 90 TYR A C 1
ATOM 696 O O . TYR A 1 90 ? 11.948 3.811 -11.228 1.00 95.81 90 TYR A O 1
ATOM 704 N N . LEU A 1 91 ? 11.390 4.950 -13.066 1.00 95.69 91 LEU A N 1
ATOM 705 C CA . LEU A 1 91 ? 10.399 3.959 -13.491 1.00 95.69 91 LEU A CA 1
ATOM 706 C C . LEU A 1 91 ? 11.068 2.630 -13.860 1.00 95.69 91 LEU A C 1
ATOM 708 O O . LEU A 1 91 ? 10.570 1.572 -13.482 1.00 95.69 91 LEU A O 1
ATOM 712 N N . ASN A 1 92 ? 12.222 2.683 -14.528 1.00 95.06 92 ASN A N 1
ATOM 713 C CA . ASN A 1 92 ? 13.028 1.505 -14.824 1.00 95.06 92 ASN A CA 1
ATOM 714 C C . ASN A 1 92 ? 13.505 0.815 -13.540 1.00 95.06 92 ASN A C 1
ATOM 716 O O . ASN A 1 92 ? 13.410 -0.404 -13.439 1.00 95.06 92 ASN A O 1
ATOM 720 N N . TRP A 1 93 ? 13.941 1.581 -12.534 1.00 95.06 93 TRP A N 1
ATOM 721 C CA . TRP A 1 93 ? 14.272 1.042 -11.215 1.00 95.06 93 TRP A CA 1
ATOM 722 C C . TRP A 1 93 ? 13.082 0.342 -10.551 1.00 95.06 93 TRP A C 1
ATOM 724 O O . TRP A 1 93 ? 13.230 -0.765 -10.051 1.00 95.06 93 TRP A O 1
ATOM 734 N N . VAL A 1 94 ? 11.889 0.944 -10.578 1.00 94.94 94 VAL A N 1
ATOM 735 C CA . VAL A 1 94 ? 10.683 0.337 -9.987 1.00 94.94 94 VAL A CA 1
ATOM 736 C C . VAL A 1 94 ? 10.312 -0.977 -10.677 1.00 94.94 94 VAL A C 1
ATOM 738 O O . VAL A 1 94 ? 9.860 -1.903 -10.012 1.00 94.94 94 VAL A O 1
ATOM 741 N N . LEU A 1 95 ? 10.497 -1.082 -11.994 1.00 93.12 95 LEU A N 1
ATOM 742 C CA . LEU A 1 95 ? 10.240 -2.320 -12.738 1.00 93.12 95 LEU A CA 1
ATOM 743 C C . LEU A 1 95 ? 11.363 -3.354 -12.570 1.00 93.12 95 LEU A C 1
ATOM 745 O O . LEU A 1 95 ? 11.124 -4.557 -12.688 1.00 93.12 95 LEU A O 1
ATOM 749 N N . HIS A 1 96 ? 12.589 -2.896 -12.317 1.00 92.00 96 HIS A N 1
ATOM 750 C CA . HIS A 1 96 ? 13.800 -3.713 -12.273 1.00 92.00 96 HIS A CA 1
ATOM 751 C C . HIS A 1 96 ? 14.715 -3.325 -11.095 1.00 92.00 96 HIS A C 1
ATOM 753 O O . HIS A 1 96 ? 15.855 -2.900 -11.317 1.00 92.00 96 HIS A O 1
ATOM 759 N N . PRO A 1 97 ? 14.260 -3.496 -9.840 1.00 84.62 97 PRO A N 1
ATOM 760 C CA . PRO A 1 97 ? 14.974 -3.012 -8.655 1.00 84.62 97 PRO A CA 1
ATOM 761 C C . PRO A 1 97 ? 16.369 -3.630 -8.499 1.00 84.62 97 PRO A C 1
ATOM 763 O O . PRO A 1 97 ? 17.307 -2.944 -8.096 1.00 84.62 97 PRO A O 1
ATOM 766 N N . ASP A 1 98 ? 16.538 -4.889 -8.909 1.00 80.44 98 ASP A N 1
ATOM 767 C CA . ASP A 1 98 ? 17.809 -5.615 -8.813 1.00 80.44 98 ASP A CA 1
ATOM 768 C C . ASP A 1 98 ? 18.856 -5.201 -9.855 1.00 80.44 98 ASP A C 1
ATOM 770 O O . ASP A 1 98 ? 20.040 -5.497 -9.692 1.00 80.44 98 ASP A O 1
ATOM 774 N N . LYS A 1 99 ? 18.447 -4.525 -10.938 1.00 63.16 99 LYS A N 1
ATOM 775 C CA . LYS A 1 99 ? 19.344 -4.184 -12.056 1.00 63.16 99 LYS A CA 1
ATOM 776 C C . LYS A 1 99 ? 20.102 -2.871 -11.866 1.00 63.16 99 LYS A C 1
ATOM 778 O O . LYS A 1 99 ? 21.058 -2.635 -12.594 1.00 63.16 99 LYS A O 1
ATOM 783 N N . ASN A 1 100 ? 19.726 -2.058 -10.878 1.00 54.44 100 ASN A N 1
ATOM 784 C CA . ASN A 1 100 ? 20.385 -0.782 -10.575 1.00 54.44 100 ASN A CA 1
ATOM 785 C C . ASN A 1 100 ? 21.406 -0.876 -9.430 1.00 54.44 100 ASN A C 1
ATOM 787 O O . ASN A 1 100 ? 21.784 0.145 -8.861 1.00 54.44 100 ASN A O 1
ATOM 791 N N . LYS A 1 101 ? 21.891 -2.080 -9.094 1.00 48.19 101 LYS A N 1
ATOM 792 C CA . LYS A 1 101 ? 23.091 -2.241 -8.257 1.00 48.19 101 LYS A CA 1
ATOM 793 C C . LYS A 1 101 ? 24.346 -1.878 -9.062 1.00 48.19 101 LYS A C 1
ATOM 795 O O . LYS A 1 101 ? 25.152 -2.741 -9.391 1.00 48.19 101 LYS A O 1
ATOM 800 N N . SER A 1 102 ? 24.491 -0.605 -9.401 1.00 42.31 102 SER A N 1
ATOM 801 C CA . SER A 1 102 ? 25.765 -0.007 -9.788 1.00 42.31 102 SER A CA 1
ATOM 802 C C . SER A 1 102 ? 26.132 1.009 -8.710 1.00 42.31 102 SER A C 1
ATOM 804 O O . SER A 1 102 ? 25.642 2.131 -8.765 1.00 42.31 102 SER A O 1
ATOM 806 N N . GLU A 1 103 ? 26.920 0.514 -7.748 1.00 37.25 103 GLU A N 1
ATOM 807 C CA . GLU A 1 103 ? 27.770 1.205 -6.751 1.00 37.25 103 GLU A CA 1
ATOM 808 C C . GLU A 1 103 ? 27.174 2.340 -5.900 1.00 37.25 103 GLU A C 1
ATOM 810 O O . GLU A 1 103 ? 26.886 3.440 -6.416 1.00 37.25 103 GLU A O 1
#

pLDDT: mean 94.26, std 10.71, range [37.25, 98.75]

Secondary structure (DSSP, 8-state):
-EEEEE-HHHHHHHHHHHHHTTS-SEEEEEEEEEEEEEETTEEEEEEEEEEEEE--GGGHHHHHHHHHHH-SSSS--EEE-------HHHHHHHH-GGGG---

Nearest PDB structures (foldseek):
  4zk7-assembly1_M  TM=9.821E-01  e=1.825E-10  Thermus thermophilus HB8
  3gsd-assembly1_A  TM=9.645E-01  e=9.986E-10  Yersinia pestis CO92
  4y6i-assembly1_B  TM=9.754E-01  e=1.652E-09  Escherichia coli K-12
  4iyq-assembly1_C  TM=9.475E-01  e=1.996E-09  Ehrlichia chaffeensis str. Arkansas
  8uf0-assembly1_A  TM=9.086E-01  e=1.163E-08  synthetic construct